Protein AF-A0A6M1E698-F1 (afdb_monomer)

Nearest PDB structures (foldseek):
  4n9f-assembly12_2  TM=3.944E-01  e=2.693E+00  Human immunodeficiency virus 1
  1dml-assembly1_A  TM=4.673E-01  e=4.726E+00  Human alphaherpesvirus 1
  8j62-assembly1_G  TM=3.557E-01  e=3.774E+00  Human immunodeficiency virus 1
  8h0i-assembly1_G  TM=3.190E-01  e=4.468E+00  Human immunodeficiency virus 1
  5xlm-assembly2_B  TM=4.012E-01  e=9.281E+00  Mycobacterium tuberculosis H37Rv

Mean predicted aligned error: 7.34 Å

Radius of gyration: 13.53 Å; Cα contacts (8 Å, |Δi|>4): 141; chains: 1; bounding box: 34×26×39 Å

Solvent-accessible surface area (backbone atoms only — not comparable to full-atom values): 5902 Å² total; per-residue (Å²): 128,89,42,68,50,70,50,78,66,93,75,88,83,62,97,37,50,52,32,40,38,46,78,47,76,59,88,51,39,36,37,36,45,36,34,47,60,83,92,52,87,68,59,89,80,57,80,71,53,66,52,71,46,48,24,42,51,55,99,81,28,37,36,73,58,88,55,73,84,66,67,83,50,59,69,70,46,48,55,48,50,52,52,52,52,53,51,54,34,55,78,66,72,49,49,72,109

Sequence (97 aa):
MNKHIVLKYPNALAEGLRINYNMEHRGEIHTIECSIDEKQPKPSWLQLHKFNFTSLKTKGCYSLLFEESKYNKNLDTLLFMDQVYALIMSQANYKID

pLDDT: mean 78.73, std 10.54, range [46.56, 90.88]

Secondary structure (DSSP, 8-state):
--EEEEE--SSTT-S-EEEEEEEEEETTEEEEEEEE-TTS---TT---SEEEEEEEEETTEEEEPP-GGGTSS-HHHHHHHHHHHHHHHHHTTPEE-

Foldseek 3Di:
DFDWDFADDPDDDFPGWIKTWDWDDDPQKIKIKIATDPPGDDDPLCPDGIDMWIWGQDPQATETDDDVVQVVGDPVNVVVVVVVVVVVCVVVVGHYD

Structure (mmCIF, N/CA/C/O backbone):
data_AF-A0A6M1E698-F1
#
_entry.id   AF-A0A6M1E698-F1
#
loop_
_atom_site.group_PDB
_atom_site.id
_atom_site.type_symbol
_atom_site.label_atom_id
_atom_site.label_alt_id
_atom_site.label_comp_id
_atom_site.label_asym_id
_atom_site.label_entity_id
_atom_site.label_seq_id
_atom_site.pdbx_PDB_ins_code
_atom_site.Cartn_x
_atom_site.Cartn_y
_atom_site.Cartn_z
_atom_site.occupancy
_atom_site.B_iso_or_equiv
_atom_site.auth_seq_id
_atom_site.auth_comp_id
_atom_site.auth_asym_id
_atom_site.auth_atom_id
_atom_site.pdbx_PDB_model_num
ATOM 1 N N . MET A 1 1 ? 7.903 -8.798 11.469 1.00 46.56 1 MET A N 1
ATOM 2 C CA . MET A 1 1 ? 7.706 -9.618 10.249 1.00 46.56 1 MET A CA 1
ATOM 3 C C . MET A 1 1 ? 7.532 -8.667 9.081 1.00 46.56 1 MET A C 1
ATOM 5 O O . MET A 1 1 ? 6.558 -7.929 9.088 1.00 46.56 1 MET A O 1
ATOM 9 N N . ASN A 1 2 ? 8.458 -8.655 8.119 1.00 61.59 2 ASN A N 1
ATOM 10 C CA . ASN A 1 2 ? 8.330 -7.812 6.926 1.00 61.59 2 ASN A CA 1
ATOM 11 C C . ASN A 1 2 ? 7.338 -8.473 5.964 1.00 61.59 2 ASN A C 1
ATOM 13 O O . ASN A 1 2 ? 7.674 -9.461 5.305 1.00 61.59 2 ASN A O 1
ATOM 17 N N . LYS A 1 3 ? 6.099 -7.976 5.934 1.00 85.75 3 LYS A N 1
ATOM 18 C CA . LYS A 1 3 ? 5.101 -8.417 4.957 1.00 85.75 3 LYS A CA 1
ATOM 19 C C . LYS A 1 3 ? 5.410 -7.763 3.614 1.00 85.75 3 LYS A C 1
ATOM 21 O O . LYS A 1 3 ? 6.015 -6.693 3.564 1.00 85.75 3 LYS A O 1
ATOM 26 N N . HIS A 1 4 ? 5.038 -8.419 2.523 1.00 86.69 4 HIS A N 1
ATOM 27 C CA . HIS A 1 4 ? 5.226 -7.859 1.193 1.00 86.69 4 HIS A CA 1
ATOM 28 C C . HIS A 1 4 ? 4.088 -8.254 0.262 1.00 86.69 4 HIS A C 1
ATOM 30 O O . HIS A 1 4 ? 3.523 -9.339 0.393 1.00 86.69 4 HIS A O 1
ATOM 36 N N . ILE A 1 5 ? 3.788 -7.373 -0.685 1.00 87.12 5 ILE A N 1
ATOM 37 C CA . ILE A 1 5 ? 2.922 -7.657 -1.825 1.00 87.12 5 ILE A CA 1
ATOM 38 C C . ILE A 1 5 ? 3.715 -7.491 -3.119 1.00 87.12 5 ILE A C 1
ATOM 40 O O . ILE A 1 5 ? 4.721 -6.778 -3.159 1.00 87.12 5 ILE A O 1
ATOM 44 N N . VAL A 1 6 ? 3.244 -8.139 -4.179 1.00 85.69 6 VAL A N 1
ATOM 45 C CA . VAL A 1 6 ? 3.776 -7.970 -5.530 1.00 85.69 6 VAL A CA 1
ATOM 46 C C . VAL A 1 6 ? 2.654 -7.428 -6.400 1.00 85.69 6 VAL A C 1
ATOM 48 O O . VAL A 1 6 ? 1.655 -8.114 -6.619 1.00 85.69 6 VAL A O 1
ATOM 51 N N . LEU A 1 7 ? 2.805 -6.193 -6.876 1.00 81.38 7 LEU A N 1
ATOM 52 C CA . LEU A 1 7 ? 1.836 -5.563 -7.765 1.00 81.38 7 LEU A CA 1
ATOM 53 C C . LEU A 1 7 ? 2.279 -5.732 -9.220 1.00 81.38 7 LEU A C 1
ATOM 55 O O . LEU A 1 7 ? 3.346 -5.255 -9.609 1.00 81.38 7 LEU A O 1
ATOM 59 N N . LYS A 1 8 ? 1.449 -6.382 -10.040 1.00 76.69 8 LYS A N 1
ATOM 60 C CA . LYS A 1 8 ? 1.657 -6.444 -11.492 1.00 76.69 8 LYS A CA 1
ATOM 61 C C . LYS A 1 8 ? 1.029 -5.217 -12.140 1.00 76.69 8 LYS A C 1
ATOM 63 O O . LYS A 1 8 ? -0.152 -4.960 -11.936 1.00 76.69 8 LYS A O 1
ATOM 68 N N . TYR A 1 9 ? 1.806 -4.493 -12.934 1.00 70.25 9 TYR A N 1
ATOM 69 C CA . TYR A 1 9 ? 1.333 -3.341 -13.694 1.00 70.25 9 TYR A CA 1
ATOM 70 C C . TYR A 1 9 ? 1.387 -3.649 -15.201 1.00 70.25 9 TYR A C 1
A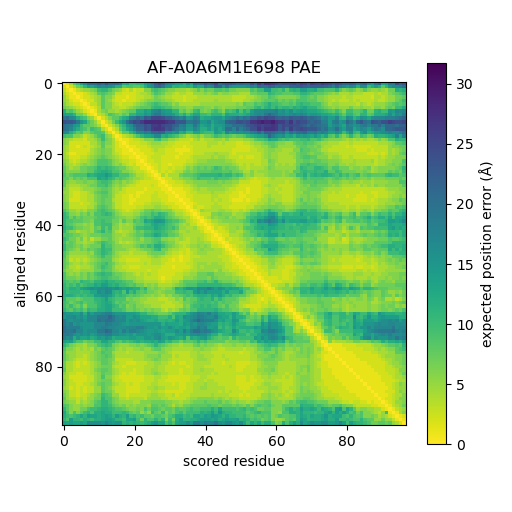TOM 72 O O . TYR A 1 9 ? 2.248 -4.416 -15.635 1.00 70.25 9 TYR A O 1
ATOM 80 N N . PRO A 1 10 ? 0.474 -3.087 -16.014 1.00 58.81 10 PRO A N 1
ATOM 81 C CA . PRO A 1 10 ? 0.272 -3.513 -17.403 1.00 58.81 10 PRO A CA 1
ATOM 82 C C . PRO A 1 10 ? 1.412 -3.156 -18.371 1.00 58.81 10 PRO A C 1
ATOM 84 O O . PRO A 1 10 ? 1.429 -3.668 -19.487 1.00 58.81 10 PRO A O 1
ATOM 87 N N . ASN A 1 11 ? 2.384 -2.326 -17.974 1.00 54.66 11 ASN A N 1
ATOM 88 C CA . ASN A 1 11 ? 3.521 -1.990 -18.832 1.00 54.66 11 ASN A CA 1
ATOM 89 C C . ASN A 1 11 ? 4.687 -2.978 -18.654 1.00 54.66 11 ASN A C 1
ATOM 91 O O . ASN A 1 11 ? 5.508 -2.872 -17.748 1.00 54.66 11 ASN A O 1
ATOM 95 N N . ALA A 1 12 ? 4.696 -3.949 -19.565 1.00 52.53 12 ALA A N 1
ATOM 96 C CA . ALA A 1 12 ? 5.736 -4.906 -19.921 1.00 52.53 12 ALA A CA 1
ATOM 97 C C . ALA A 1 12 ? 7.176 -4.514 -19.528 1.00 52.53 12 ALA A C 1
ATOM 99 O O . ALA A 1 12 ? 7.754 -3.613 -20.128 1.00 52.53 12 ALA A O 1
ATOM 100 N N . LEU A 1 13 ? 7.733 -5.218 -18.530 1.00 52.53 13 LEU A N 1
ATOM 101 C CA . LEU A 1 13 ? 9.127 -5.713 -18.421 1.00 52.53 13 LEU A CA 1
ATOM 102 C C . LEU A 1 13 ? 9.497 -6.092 -16.974 1.00 52.53 13 LEU A C 1
ATOM 104 O O . LEU A 1 13 ? 10.426 -6.868 -16.783 1.00 52.53 13 LEU A O 1
ATOM 108 N N . ALA A 1 14 ? 8.791 -5.590 -15.956 1.00 54.47 14 ALA A N 1
ATOM 109 C CA . ALA A 1 14 ? 9.051 -5.985 -14.571 1.00 54.47 14 ALA A CA 1
ATOM 110 C C . ALA A 1 14 ? 8.166 -7.160 -14.152 1.00 54.47 14 ALA A C 1
ATOM 112 O O . ALA A 1 14 ? 6.958 -7.159 -14.387 1.00 54.47 14 ALA A O 1
ATOM 113 N N . GLU A 1 15 ? 8.754 -8.121 -13.446 1.00 61.31 15 GLU A N 1
ATOM 114 C CA . GLU A 1 15 ? 8.111 -9.308 -12.859 1.00 61.31 15 GLU A CA 1
ATOM 115 C C . GLU A 1 15 ? 7.093 -8.984 -11.735 1.00 61.31 15 GLU A C 1
ATOM 117 O O . GLU A 1 15 ? 6.690 -9.847 -10.956 1.00 61.31 15 GLU A O 1
ATOM 122 N N . GLY A 1 16 ? 6.604 -7.745 -11.682 1.00 71.50 16 GLY A N 1
ATOM 123 C CA . GLY A 1 16 ? 5.826 -7.183 -10.592 1.00 71.50 16 GLY A CA 1
ATOM 124 C C . GLY A 1 16 ? 6.703 -6.368 -9.648 1.00 71.50 16 GLY A C 1
ATOM 125 O O . GLY A 1 16 ? 7.870 -6.673 -9.420 1.00 71.50 16 GLY A O 1
ATOM 126 N N . LEU A 1 17 ? 6.130 -5.298 -9.107 1.00 80.75 17 LEU A N 1
ATOM 127 C CA . LEU A 1 17 ? 6.800 -4.434 -8.151 1.00 80.75 17 LEU A CA 1
ATOM 128 C C . LEU A 1 17 ? 6.598 -5.003 -6.744 1.00 80.75 17 LEU A C 1
ATOM 130 O O . LEU A 1 17 ? 5.463 -5.117 -6.274 1.00 80.75 17 LEU A O 1
ATOM 134 N N . ARG A 1 18 ? 7.687 -5.350 -6.062 1.00 86.56 18 ARG A N 1
ATOM 135 C CA . ARG A 1 18 ? 7.674 -5.761 -4.659 1.00 86.56 18 ARG A CA 1
ATOM 136 C C . ARG A 1 18 ? 7.555 -4.534 -3.760 1.00 86.56 18 ARG A C 1
ATOM 138 O O . ARG A 1 18 ? 8.428 -3.662 -3.765 1.00 86.56 18 ARG A O 1
ATOM 145 N N . ILE A 1 19 ? 6.500 -4.508 -2.953 1.00 87.81 19 ILE A N 1
ATOM 146 C CA . ILE A 1 19 ? 6.282 -3.505 -1.911 1.00 87.81 19 ILE A CA 1
ATOM 147 C C . ILE A 1 19 ? 6.339 -4.205 -0.561 1.00 87.81 19 ILE A C 1
ATOM 149 O O . ILE A 1 19 ? 5.536 -5.095 -0.283 1.00 87.81 19 ILE A O 1
ATOM 153 N N . ASN A 1 20 ? 7.285 -3.801 0.278 1.00 90.88 20 ASN A N 1
ATOM 154 C CA . ASN A 1 20 ? 7.353 -4.230 1.666 1.00 90.88 20 ASN A CA 1
ATOM 155 C C . ASN A 1 20 ? 6.486 -3.295 2.504 1.00 90.88 20 ASN A C 1
ATOM 157 O O . ASN A 1 20 ? 6.559 -2.076 2.336 1.00 90.88 20 ASN A O 1
ATOM 161 N N . TYR A 1 21 ? 5.696 -3.853 3.412 1.00 90.56 21 TYR A N 1
ATOM 162 C CA . TYR A 1 21 ? 4.824 -3.063 4.262 1.00 90.56 21 TYR A CA 1
ATOM 163 C C . TYR A 1 21 ? 4.834 -3.531 5.714 1.00 90.56 21 TYR A C 1
ATOM 165 O O . TYR A 1 21 ? 5.037 -4.712 6.022 1.00 90.56 21 TYR A O 1
ATOM 173 N N . ASN A 1 22 ? 4.588 -2.576 6.601 1.00 89.94 22 ASN A N 1
ATOM 174 C CA . ASN A 1 22 ? 4.351 -2.794 8.015 1.00 89.94 22 ASN A CA 1
ATOM 175 C C . ASN A 1 22 ? 2.992 -2.202 8.392 1.00 89.94 22 ASN A C 1
ATOM 177 O O . ASN A 1 22 ? 2.584 -1.188 7.834 1.00 89.94 22 ASN A O 1
ATOM 181 N N . MET A 1 23 ? 2.289 -2.847 9.319 1.00 88.62 23 MET A N 1
ATOM 182 C CA . MET A 1 23 ? 1.000 -2.369 9.816 1.00 88.62 23 MET A CA 1
ATOM 183 C C . MET A 1 23 ? 1.118 -2.101 11.308 1.00 88.62 23 MET A C 1
ATOM 185 O O . MET A 1 23 ? 1.482 -2.996 12.072 1.00 88.62 23 MET A O 1
ATOM 189 N N . GLU A 1 24 ? 0.775 -0.886 11.713 1.00 88.75 24 GLU A N 1
ATOM 190 C CA . GLU A 1 24 ? 0.660 -0.487 13.105 1.00 88.75 24 GLU A CA 1
ATOM 191 C C . GLU A 1 24 ? -0.795 -0.173 13.445 1.00 88.75 24 GLU A C 1
ATOM 193 O O . GLU A 1 24 ? -1.497 0.526 12.714 1.00 88.75 24 GLU A O 1
ATOM 198 N N . HIS A 1 25 ? -1.239 -0.669 14.597 1.00 85.81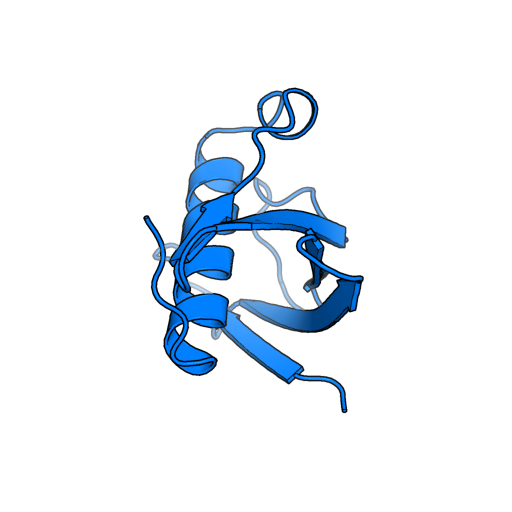 25 HIS A N 1
ATOM 199 C CA . HIS A 1 25 ? -2.538 -0.344 15.169 1.00 85.81 25 HIS A CA 1
ATOM 200 C C . HIS A 1 25 ? -2.317 0.449 16.458 1.00 85.81 25 HIS A C 1
ATOM 202 O O . HIS A 1 25 ? -1.706 -0.055 17.402 1.00 85.81 25 HIS A O 1
ATOM 208 N N . ARG A 1 26 ? -2.824 1.682 16.508 1.00 85.44 26 ARG A N 1
ATOM 209 C CA . ARG A 1 26 ? -2.819 2.531 17.705 1.00 85.44 26 ARG A CA 1
ATOM 210 C C . ARG A 1 26 ? -4.241 3.000 17.991 1.00 85.44 26 ARG A C 1
ATOM 212 O O . ARG A 1 26 ? -4.709 3.988 17.433 1.00 85.44 26 ARG A O 1
ATOM 219 N N . GLY A 1 27 ? -4.932 2.268 18.864 1.00 85.56 27 GLY A N 1
ATOM 220 C CA . GLY A 1 27 ? -6.344 2.514 19.159 1.00 85.56 27 GLY A CA 1
ATOM 221 C C . GLY A 1 27 ? -7.213 2.297 17.919 1.00 85.56 27 GLY A C 1
ATOM 222 O O . GLY A 1 27 ? -7.213 1.209 17.344 1.00 85.56 27 GLY A O 1
ATOM 223 N N . GLU A 1 28 ? -7.930 3.338 17.501 1.00 86.31 28 GLU A N 1
ATOM 224 C CA . GLU A 1 28 ? -8.762 3.335 16.288 1.00 86.31 28 GLU A CA 1
ATOM 225 C C . GLU A 1 28 ? -7.966 3.664 15.018 1.00 86.31 28 GLU A C 1
ATOM 227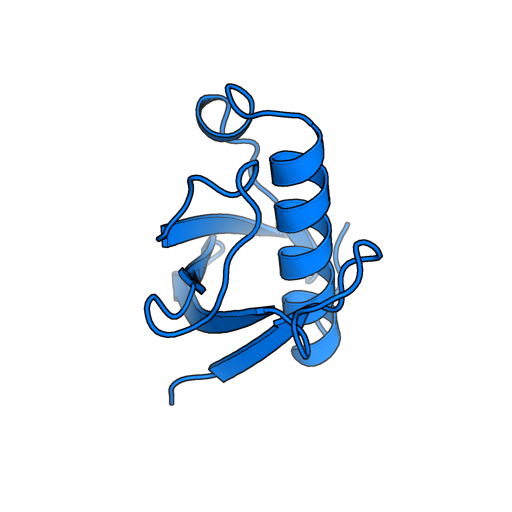 O O . GLU A 1 28 ? -8.475 3.503 13.911 1.00 86.31 28 GLU A O 1
ATOM 232 N N . ILE A 1 29 ? -6.712 4.101 15.153 1.00 87.00 29 ILE A N 1
ATOM 233 C CA . ILE A 1 29 ? -5.862 4.459 14.019 1.00 87.00 29 ILE A CA 1
ATOM 234 C C . ILE A 1 29 ? -5.111 3.219 13.543 1.00 87.00 29 ILE A C 1
ATOM 236 O O . ILE A 1 29 ? -4.467 2.506 14.319 1.00 87.00 29 ILE A O 1
ATOM 240 N N . HIS A 1 30 ? -5.176 2.982 12.241 1.00 87.12 30 HIS A N 1
ATOM 241 C CA . HIS A 1 30 ? -4.441 1.941 11.552 1.00 87.12 30 HIS A CA 1
ATOM 242 C C . HIS A 1 30 ? -3.547 2.559 10.485 1.00 87.12 30 HIS A C 1
ATOM 244 O O . HIS A 1 30 ? -4.031 3.143 9.513 1.00 87.12 30 HIS A O 1
ATOM 250 N N . THR A 1 31 ? -2.243 2.404 10.672 1.00 88.56 31 THR A N 1
ATOM 251 C CA . THR A 1 31 ? -1.223 2.949 9.783 1.00 88.56 31 THR A CA 1
ATOM 252 C C . THR A 1 31 ? -0.525 1.813 9.055 1.00 88.56 31 THR A C 1
ATOM 254 O O . THR A 1 31 ? -0.059 0.863 9.677 1.00 88.56 31 THR A O 1
ATOM 257 N N . ILE A 1 32 ? -0.432 1.915 7.734 1.00 88.69 32 ILE A N 1
ATOM 258 C CA . ILE A 1 32 ? 0.285 0.980 6.874 1.00 88.69 32 ILE A CA 1
ATOM 259 C C . ILE A 1 32 ? 1.457 1.727 6.256 1.00 88.69 32 ILE A C 1
ATOM 261 O O . ILE A 1 32 ? 1.274 2.574 5.386 1.00 88.69 32 ILE A O 1
ATOM 265 N N . GLU A 1 33 ? 2.667 1.420 6.687 1.00 89.44 33 GLU A N 1
ATOM 266 C CA . GLU A 1 33 ? 3.881 1.988 6.112 1.00 89.44 33 GLU A CA 1
ATOM 267 C C . GLU A 1 33 ? 4.349 1.097 4.970 1.00 89.44 33 GLU A C 1
ATOM 269 O O . GLU A 1 33 ? 4.612 -0.086 5.174 1.00 89.44 33 GLU A O 1
ATOM 274 N N . CYS A 1 34 ? 4.449 1.653 3.768 1.00 88.75 34 CYS A N 1
ATOM 275 C CA . CYS A 1 34 ? 4.874 0.949 2.568 1.00 88.75 34 CYS A CA 1
ATOM 276 C C . CYS A 1 34 ? 6.231 1.470 2.093 1.00 88.75 34 CYS A C 1
ATOM 278 O O . CYS A 1 34 ? 6.518 2.669 2.106 1.00 88.75 34 CYS A O 1
ATOM 280 N N . SER A 1 35 ? 7.059 0.549 1.618 1.00 89.19 35 SER A N 1
ATOM 281 C CA . SER A 1 35 ? 8.366 0.818 1.033 1.00 89.19 35 SER A CA 1
ATOM 282 C C . SER A 1 35 ? 8.555 -0.034 -0.213 1.00 89.19 35 SER A C 1
ATOM 284 O O . SER A 1 35 ? 8.325 -1.244 -0.208 1.00 89.19 35 SER A O 1
ATOM 286 N N . ILE A 1 36 ? 8.955 0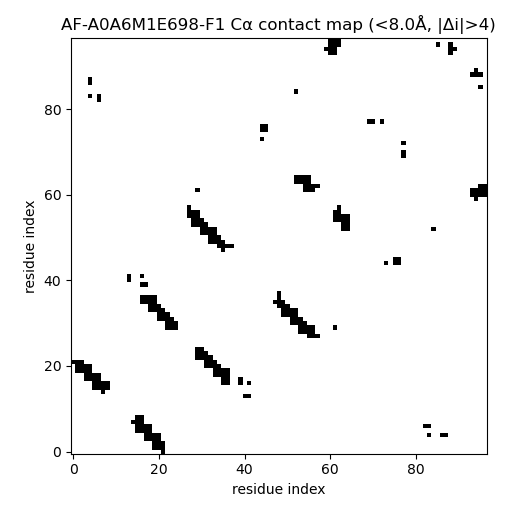.611 -1.297 1.00 86.56 36 ILE A N 1
ATOM 287 C CA . ILE A 1 36 ? 9.258 -0.047 -2.562 1.00 86.56 36 ILE A CA 1
ATOM 288 C C . ILE A 1 36 ? 10.726 -0.469 -2.518 1.00 86.56 36 ILE A C 1
ATOM 290 O O . ILE A 1 36 ? 11.583 0.319 -2.119 1.00 86.56 36 ILE A O 1
ATOM 294 N N . ASP A 1 37 ? 11.015 -1.714 -2.900 1.00 82.75 37 ASP A N 1
ATOM 295 C CA . ASP A 1 37 ? 12.401 -2.181 -3.005 1.00 82.75 37 ASP A CA 1
ATOM 296 C C . ASP A 1 37 ? 13.141 -1.370 -4.080 1.00 82.75 37 ASP A C 1
ATOM 298 O O . ASP A 1 37 ? 12.660 -1.244 -5.206 1.00 82.75 37 ASP A O 1
ATOM 302 N N . GLU A 1 38 ? 14.292 -0.794 -3.735 1.00 77.25 38 GLU A N 1
ATOM 303 C CA . GLU A 1 38 ? 15.075 0.064 -4.634 1.00 77.25 38 GLU A CA 1
ATOM 304 C C . GLU A 1 38 ? 15.889 -0.736 -5.653 1.00 77.25 38 GLU A C 1
ATOM 306 O O . GLU A 1 38 ? 16.337 -0.183 -6.656 1.00 77.25 38 GLU A O 1
ATOM 311 N N . LYS A 1 39 ? 16.081 -2.038 -5.413 1.00 79.56 39 LYS A N 1
ATOM 312 C CA . LYS A 1 39 ? 16.889 -2.910 -6.277 1.00 79.56 39 LYS A CA 1
ATOM 313 C C . LYS A 1 39 ? 16.141 -3.412 -7.514 1.00 79.56 39 LYS A C 1
ATOM 315 O O . LYS A 1 39 ? 16.731 -4.135 -8.313 1.00 79.56 39 LYS A O 1
ATOM 320 N N . GLN A 1 40 ? 14.865 -3.061 -7.674 1.00 77.62 40 GLN A N 1
ATOM 321 C CA . GLN A 1 40 ? 14.032 -3.517 -8.786 1.00 77.62 40 GLN A CA 1
ATOM 322 C C . GLN A 1 40 ? 13.808 -2.408 -9.827 1.00 77.62 40 GLN A C 1
ATOM 324 O O . GLN A 1 40 ? 13.762 -1.225 -9.474 1.00 77.62 40 GLN A O 1
ATOM 329 N N . PRO A 1 41 ? 13.627 -2.764 -11.111 1.00 75.12 41 PRO A N 1
ATOM 330 C CA . PRO A 1 41 ? 13.250 -1.798 -12.132 1.00 75.12 41 PRO A CA 1
ATOM 331 C C . PRO A 1 41 ? 11.890 -1.186 -11.784 1.00 75.12 41 PRO A C 1
ATOM 333 O O . PRO A 1 41 ? 10.894 -1.893 -11.627 1.00 75.12 41 PRO A O 1
ATOM 336 N N . LYS A 1 42 ? 11.859 0.142 -11.655 1.00 76.31 42 LYS A N 1
ATOM 337 C CA . LYS A 1 42 ? 10.646 0.907 -11.365 1.00 76.31 42 LYS A CA 1
ATOM 338 C C . LYS A 1 42 ? 10.210 1.726 -12.581 1.00 76.31 42 LYS A C 1
ATOM 340 O O . LYS A 1 42 ? 11.066 2.236 -13.309 1.00 76.31 42 LYS A O 1
ATOM 345 N N . PRO A 1 43 ? 8.899 1.894 -12.800 1.00 76.25 43 PRO A N 1
ATOM 346 C CA . PRO A 1 43 ? 8.406 2.793 -13.831 1.00 76.25 43 PRO A CA 1
ATOM 347 C C . PRO A 1 43 ? 8.846 4.239 -13.582 1.00 76.25 43 PRO A C 1
ATOM 349 O O . PRO A 1 43 ? 8.906 4.687 -12.438 1.00 76.25 43 PRO A O 1
ATOM 352 N N . SER A 1 44 ? 9.086 5.000 -14.650 1.00 77.69 44 SER A N 1
ATOM 353 C CA . SER A 1 44 ? 9.490 6.414 -14.570 1.00 77.69 44 SER A CA 1
ATOM 354 C C . SER A 1 44 ? 8.446 7.313 -13.897 1.00 77.69 44 SER A C 1
ATOM 356 O O . SER A 1 44 ? 8.797 8.319 -13.281 1.00 77.69 44 SER A O 1
ATOM 358 N N . TRP A 1 45 ? 7.168 6.935 -13.978 1.00 78.50 45 TRP A N 1
ATOM 359 C CA . TRP A 1 45 ? 6.072 7.620 -13.296 1.00 78.50 45 TRP A CA 1
ATOM 360 C C . TRP A 1 45 ? 6.047 7.351 -11.784 1.00 78.50 45 TRP A C 1
ATOM 362 O O . TRP A 1 45 ? 5.506 8.165 -11.037 1.00 78.50 45 TRP A O 1
ATOM 372 N N . LEU A 1 46 ? 6.652 6.252 -11.313 1.00 78.12 46 LEU A N 1
ATOM 373 C CA . LEU A 1 46 ? 6.687 5.874 -9.901 1.00 78.12 46 LEU A CA 1
ATOM 374 C C . LEU A 1 46 ? 7.912 6.498 -9.219 1.00 78.12 46 LEU A C 1
ATOM 376 O O . LEU A 1 46 ? 8.958 5.874 -9.031 1.00 78.12 46 LEU A O 1
ATOM 380 N N . GLN A 1 47 ? 7.774 7.765 -8.838 1.00 75.88 47 GLN A N 1
ATOM 381 C CA . GLN A 1 47 ? 8.842 8.521 -8.171 1.00 75.88 47 GLN A CA 1
ATOM 382 C C . GLN A 1 47 ? 8.902 8.290 -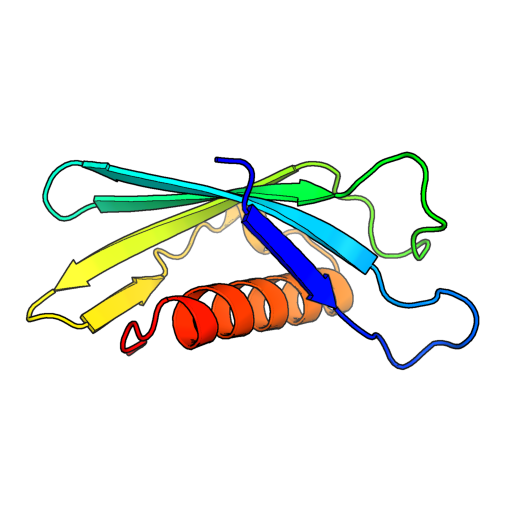6.652 1.00 75.88 47 GLN A C 1
ATOM 384 O O . GLN A 1 47 ? 9.828 8.745 -5.985 1.00 75.88 47 GLN A O 1
ATOM 389 N N . LEU A 1 48 ? 7.929 7.574 -6.089 1.00 79.81 48 LEU A N 1
ATOM 390 C CA . LEU A 1 48 ? 7.860 7.299 -4.658 1.00 79.81 48 LEU A CA 1
ATOM 391 C C . LEU A 1 48 ? 8.717 6.097 -4.271 1.00 79.81 48 LEU A C 1
ATOM 393 O O . LEU A 1 48 ? 8.713 5.080 -4.953 1.00 79.81 48 LEU A O 1
ATOM 397 N N . HIS A 1 49 ? 9.376 6.200 -3.119 1.00 83.25 49 HIS A N 1
ATOM 398 C CA . HIS A 1 49 ? 10.115 5.096 -2.495 1.00 83.25 49 HIS A CA 1
ATOM 399 C C . HIS A 1 49 ? 9.431 4.596 -1.224 1.00 83.25 49 HIS A C 1
ATOM 401 O O . HIS A 1 49 ? 9.456 3.407 -0.917 1.00 83.25 49 HIS A O 1
ATOM 407 N N . LYS A 1 50 ? 8.807 5.512 -0.480 1.00 85.56 50 LYS A N 1
ATOM 408 C CA . LYS A 1 50 ? 8.081 5.235 0.757 1.00 85.56 50 LYS A CA 1
ATOM 409 C C . LYS A 1 50 ? 6.795 6.044 0.779 1.00 85.56 50 LYS A C 1
ATOM 411 O O . LYS A 1 50 ? 6.761 7.173 0.286 1.00 85.56 50 LYS A O 1
ATOM 416 N N . PHE A 1 51 ? 5.741 5.451 1.309 1.00 86.25 51 PHE A N 1
ATOM 417 C CA . PHE A 1 51 ? 4.447 6.096 1.482 1.00 86.25 51 PHE A CA 1
ATOM 418 C C . PHE A 1 51 ? 3.660 5.370 2.559 1.00 86.25 51 PHE A C 1
ATOM 420 O O . PHE A 1 51 ? 3.857 4.182 2.793 1.00 86.25 51 PHE A O 1
ATOM 427 N N . ASN A 1 52 ? 2.746 6.090 3.193 1.00 87.00 52 ASN A N 1
ATOM 428 C CA . ASN A 1 52 ? 2.010 5.585 4.338 1.00 87.00 52 ASN A CA 1
ATOM 429 C C . ASN A 1 52 ? 0.523 5.621 3.992 1.00 87.00 52 ASN A C 1
ATOM 431 O O . ASN A 1 52 ? 0.085 6.532 3.296 1.00 87.00 52 ASN A O 1
ATOM 435 N N . PHE A 1 53 ? -0.270 4.683 4.483 1.00 87.50 53 PHE A N 1
ATOM 436 C CA . PHE A 1 53 ? -1.725 4.778 4.504 1.00 87.50 53 PHE A CA 1
ATOM 437 C C . PHE A 1 53 ? -2.157 4.934 5.943 1.00 87.50 53 PHE A C 1
ATOM 439 O O . PHE A 1 53 ? -1.807 4.106 6.773 1.00 87.50 53 PHE A O 1
ATOM 446 N N . THR A 1 54 ? -2.923 5.972 6.234 1.00 87.44 54 THR A N 1
ATOM 447 C CA . THR A 1 54 ? -3.545 6.126 7.543 1.00 87.44 54 THR A CA 1
ATOM 448 C C . THR A 1 54 ? -5.018 5.852 7.338 1.00 87.44 54 THR A C 1
ATOM 450 O O . THR A 1 54 ? -5.629 6.415 6.436 1.00 87.44 54 THR A O 1
ATOM 453 N N . SER A 1 55 ? -5.577 4.951 8.126 1.00 87.00 55 SER A N 1
ATOM 454 C CA . SER A 1 55 ? -6.984 4.579 8.080 1.00 87.00 55 SER A CA 1
ATOM 455 C C . SER A 1 55 ? -7.567 4.631 9.482 1.00 87.00 55 SER A C 1
ATOM 457 O O . SER A 1 55 ? -6.877 4.345 10.463 1.00 87.00 55 SER A O 1
ATOM 459 N N . LEU A 1 56 ? -8.830 5.021 9.577 1.00 87.94 56 LEU A N 1
ATOM 460 C CA . LEU A 1 56 ? -9.581 5.001 10.819 1.00 87.94 56 LEU A CA 1
ATOM 461 C C . LEU A 1 56 ? -10.447 3.744 10.842 1.00 87.94 56 LEU A C 1
ATOM 463 O O . LEU A 1 56 ? -11.175 3.465 9.890 1.00 87.94 56 LEU A O 1
ATOM 467 N N . LYS A 1 57 ? -10.362 2.984 11.930 1.00 83.25 57 LYS A N 1
ATOM 468 C CA . LYS A 1 57 ? -11.202 1.817 12.159 1.00 83.25 57 LYS A CA 1
ATOM 469 C C . LYS A 1 57 ? -12.490 2.246 12.853 1.00 83.25 57 LYS A C 1
ATOM 471 O O . LYS A 1 57 ? -12.481 2.536 14.044 1.00 83.25 57 LYS A O 1
ATOM 476 N N . THR A 1 58 ? -13.609 2.206 12.142 1.00 82.31 58 THR A N 1
ATOM 477 C CA . THR A 1 58 ? -14.941 2.512 12.676 1.00 82.31 58 THR A CA 1
ATOM 478 C C . THR A 1 58 ? -15.857 1.308 12.485 1.00 82.31 58 THR A C 1
ATOM 480 O O . THR A 1 58 ? -15.973 0.748 11.400 1.00 82.31 58 THR A O 1
ATOM 483 N N . LYS A 1 59 ? -16.494 0.840 13.568 1.00 79.62 59 LYS A N 1
ATOM 484 C CA . LYS A 1 59 ? -17.455 -0.289 13.543 1.00 79.62 59 LYS A CA 1
ATOM 485 C C . LYS A 1 59 ? -16.941 -1.576 12.858 1.00 79.62 59 LYS A C 1
ATOM 487 O O . LYS A 1 59 ? -17.728 -2.376 12.366 1.00 79.62 59 LYS A O 1
ATOM 492 N N . GLY A 1 60 ? -15.625 -1.800 12.857 1.00 76.56 60 GLY A N 1
ATOM 493 C CA . GLY A 1 60 ? -14.997 -2.971 12.231 1.00 76.56 60 GLY A CA 1
ATOM 494 C C . GLY A 1 60 ? -14.631 -2.808 10.750 1.00 76.56 60 GLY A C 1
ATOM 495 O O . GLY A 1 60 ? -14.032 -3.729 10.197 1.00 76.56 60 GLY A O 1
ATOM 496 N N . CYS A 1 61 ? -14.923 -1.657 10.146 1.00 76.88 61 CYS A N 1
ATOM 497 C CA . CYS A 1 61 ? -14.458 -1.264 8.817 1.00 76.88 61 CYS A CA 1
ATOM 498 C C . CYS A 1 61 ? -13.284 -0.285 8.927 1.00 76.88 61 CYS A C 1
ATOM 500 O O . CYS A 1 61 ? -13.099 0.352 9.965 1.00 76.88 61 CYS A O 1
ATOM 502 N N . TYR A 1 62 ? -12.479 -0.186 7.871 1.00 82.00 62 TYR A N 1
ATOM 503 C CA . TYR A 1 62 ? -11.336 0.719 7.794 1.00 82.00 62 TYR A CA 1
ATOM 504 C C . TYR A 1 62 ? -11.547 1.736 6.674 1.00 82.00 62 TYR A C 1
ATOM 506 O O . TYR A 1 62 ? -11.575 1.365 5.501 1.00 82.00 62 TYR A O 1
ATOM 514 N N . SER A 1 63 ? -11.623 3.013 7.037 1.00 82.12 63 SER A N 1
ATOM 515 C CA . SER A 1 63 ? -11.748 4.121 6.088 1.00 82.12 63 SER A CA 1
ATOM 516 C C . SER A 1 63 ? -10.402 4.817 5.938 1.00 82.12 63 SER A C 1
ATOM 518 O O . SER A 1 63 ? -9.813 5.249 6.932 1.00 82.12 63 SER A O 1
ATOM 520 N N . LEU A 1 64 ? -9.893 4.919 4.710 1.00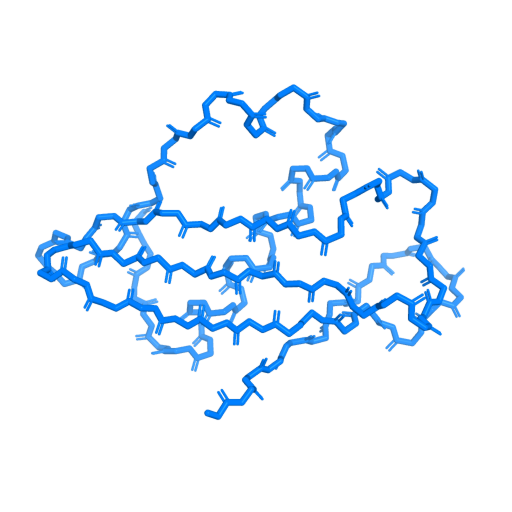 82.69 64 LEU A N 1
ATOM 521 C CA . LEU A 1 64 ? -8.644 5.629 4.443 1.00 82.69 64 LEU A CA 1
ATOM 522 C C . LEU A 1 64 ? -8.829 7.121 4.764 1.00 82.69 64 LEU A C 1
ATOM 524 O O . LEU A 1 64 ? -9.732 7.769 4.241 1.00 82.69 64 LEU A O 1
ATOM 528 N N . LEU A 1 65 ? -7.962 7.675 5.607 1.00 80.44 65 LEU A N 1
ATOM 529 C CA . LEU A 1 65 ? -7.911 9.110 5.834 1.00 80.44 65 LEU A CA 1
ATOM 530 C C . LEU A 1 65 ? -7.278 9.771 4.611 1.00 80.44 65 LEU A C 1
ATOM 532 O O . LEU A 1 65 ? -6.152 9.454 4.214 1.00 80.44 65 LEU A O 1
ATOM 536 N N . PHE A 1 66 ? -8.031 10.687 4.012 1.00 66.00 66 PHE A N 1
ATOM 537 C CA . PHE A 1 66 ? -7.560 11.495 2.904 1.00 66.00 66 PHE A CA 1
ATOM 538 C C . PHE A 1 66 ? -6.417 12.397 3.383 1.00 66.00 66 PHE A C 1
ATOM 540 O O . PHE A 1 66 ? -6.603 13.245 4.252 1.00 66.00 66 PHE A O 1
ATOM 547 N N . GLU A 1 67 ? -5.230 12.213 2.809 1.00 64.25 67 GLU A N 1
ATOM 548 C CA . GLU A 1 67 ? -4.112 13.139 2.974 1.00 64.25 67 GLU A CA 1
ATOM 549 C C . GLU A 1 67 ? -3.890 13.843 1.640 1.00 64.25 67 GLU A C 1
ATOM 551 O O . GLU A 1 67 ? -3.417 13.246 0.675 1.00 64.25 67 GLU A O 1
ATOM 556 N N . GLU A 1 68 ? -4.229 15.127 1.596 1.00 55.97 68 GLU A N 1
ATOM 557 C CA . GLU A 1 68 ? -4.160 15.982 0.405 1.00 55.97 68 GLU A CA 1
ATOM 558 C C . GLU A 1 68 ? -2.740 16.031 -0.198 1.00 55.97 68 GLU A C 1
ATOM 560 O O . GLU A 1 68 ? -2.556 16.076 -1.413 1.00 55.97 68 GLU A O 1
ATOM 565 N N . SER A 1 69 ? -1.712 15.864 0.641 1.00 62.41 69 SER A N 1
ATOM 566 C CA . SER A 1 69 ? -0.308 15.737 0.226 1.00 62.41 69 SER A CA 1
ATOM 567 C C . SER A 1 69 ? -0.027 14.520 -0.670 1.00 62.41 69 SER A C 1
ATOM 569 O O . SER A 1 69 ? 0.947 14.522 -1.427 1.00 62.41 69 SER A O 1
ATOM 571 N N . LYS A 1 70 ? -0.874 13.482 -0.635 1.00 57.44 70 LYS A N 1
ATOM 572 C CA . LYS A 1 70 ? -0.779 12.313 -1.527 1.00 57.44 70 LYS A CA 1
ATOM 573 C C . LYS A 1 70 ? -1.337 12.583 -2.919 1.00 57.44 70 LYS A C 1
ATOM 575 O O . LYS A 1 70 ? -0.930 11.885 -3.843 1.00 57.44 70 LYS A O 1
ATOM 580 N N . TYR A 1 71 ? -2.206 13.584 -3.059 1.00 56.47 71 TYR A N 1
ATOM 581 C CA . TYR A 1 71 ? -2.919 13.916 -4.294 1.00 56.47 71 TYR A CA 1
ATOM 582 C C . TYR A 1 71 ? -2.174 14.887 -5.217 1.00 56.47 71 TYR A C 1
ATOM 584 O O . TYR A 1 71 ? -2.538 15.011 -6.379 1.00 56.47 71 TYR A O 1
ATOM 592 N N . ASN A 1 72 ? -1.049 15.459 -4.777 1.00 61.19 72 ASN A N 1
ATOM 593 C CA . ASN A 1 72 ? -0.109 16.185 -5.649 1.00 61.19 72 ASN A CA 1
ATOM 594 C C . ASN A 1 72 ? 0.747 15.260 -6.544 1.00 61.19 72 ASN A C 1
ATOM 596 O O . ASN A 1 72 ? 1.828 15.638 -6.995 1.00 61.19 72 ASN A O 1
ATOM 600 N N . LYS A 1 73 ? 0.303 14.021 -6.773 1.00 67.69 73 LYS A N 1
ATOM 601 C CA . LYS A 1 73 ? 1.036 12.999 -7.526 1.00 67.69 73 LYS A CA 1
ATOM 602 C C . LYS A 1 73 ? 0.328 12.696 -8.839 1.00 67.69 73 LYS A C 1
ATOM 604 O O . LYS A 1 73 ? -0.880 12.866 -8.956 1.00 67.69 73 LYS A O 1
ATOM 609 N N . ASN A 1 74 ? 1.089 12.205 -9.815 1.00 74.69 74 ASN A N 1
ATOM 610 C CA . ASN A 1 74 ? 0.543 11.769 -11.100 1.00 74.69 74 ASN A CA 1
ATOM 611 C C . ASN A 1 74 ? -0.551 10.706 -10.901 1.00 74.69 74 ASN A C 1
ATOM 613 O O . ASN A 1 74 ? -0.440 9.861 -10.010 1.00 74.69 74 ASN A O 1
ATOM 617 N N . LEU A 1 75 ? -1.563 10.710 -11.774 1.00 79.62 75 LEU A N 1
ATOM 618 C CA . LEU A 1 75 ? -2.713 9.799 -11.722 1.00 79.62 75 LEU A CA 1
ATOM 619 C C . LEU A 1 75 ? -2.300 8.321 -11.610 1.00 79.62 75 LEU A C 1
ATOM 621 O O . LEU A 1 75 ? -2.850 7.594 -10.789 1.00 79.62 75 LEU A O 1
ATOM 625 N N . ASP A 1 76 ? -1.274 7.894 -12.353 1.00 80.19 76 ASP A N 1
ATOM 626 C CA . ASP A 1 76 ? -0.747 6.521 -12.286 1.00 80.19 76 ASP A CA 1
ATOM 627 C C . ASP A 1 76 ? -0.252 6.142 -10.886 1.00 80.19 76 ASP A C 1
ATOM 629 O O . ASP A 1 76 ? -0.410 5.009 -10.437 1.00 80.19 76 ASP A O 1
ATOM 633 N N . THR A 1 77 ? 0.324 7.104 -10.162 1.00 81.06 77 THR A N 1
ATOM 634 C CA . THR A 1 77 ? 0.800 6.890 -8.792 1.00 81.06 77 THR A CA 1
ATOM 635 C C . THR A 1 77 ? -0.360 6.757 -7.811 1.00 81.06 77 THR A C 1
ATOM 637 O O . THR A 1 77 ? -0.269 5.959 -6.880 1.00 81.06 77 THR A O 1
ATOM 640 N N . LEU A 1 78 ? -1.447 7.505 -8.018 1.00 80.12 78 LEU A N 1
ATOM 641 C CA . LEU A 1 78 ? -2.659 7.379 -7.207 1.00 80.12 78 LEU A CA 1
ATOM 642 C C . LEU A 1 78 ? -3.307 6.010 -7.412 1.00 80.12 78 LEU A C 1
ATOM 644 O O . LEU A 1 78 ? -3.507 5.282 -6.443 1.00 80.12 78 LEU A O 1
ATOM 648 N N . LEU A 1 79 ? -3.501 5.609 -8.671 1.00 82.56 79 LEU A N 1
ATOM 649 C CA . LEU A 1 79 ? -4.038 4.291 -9.016 1.00 82.56 79 LEU A CA 1
ATOM 650 C C . LEU A 1 79 ? -3.171 3.156 -8.458 1.00 82.56 79 LEU A C 1
ATOM 652 O O . LEU A 1 79 ? -3.688 2.168 -7.937 1.00 82.56 79 LEU A O 1
ATOM 656 N N . PHE A 1 80 ? -1.848 3.311 -8.524 1.00 84.38 80 PHE A N 1
ATOM 657 C CA . PHE A 1 80 ? -0.912 2.382 -7.905 1.00 84.38 80 PHE A CA 1
ATOM 658 C C . PHE A 1 80 ? -1.127 2.291 -6.388 1.00 84.38 80 PHE A C 1
ATOM 660 O O . PHE A 1 80 ? -1.252 1.191 -5.854 1.00 84.38 80 PHE A O 1
ATOM 667 N N . MET A 1 81 ? -1.190 3.426 -5.688 1.00 84.88 81 MET A N 1
ATOM 668 C CA . MET A 1 81 ? -1.382 3.456 -4.237 1.00 84.88 81 MET A CA 1
ATOM 669 C C . MET A 1 81 ? -2.716 2.816 -3.822 1.00 84.88 81 MET A C 1
ATOM 671 O O . MET A 1 81 ? -2.727 2.007 -2.893 1.00 84.88 81 MET A O 1
ATOM 675 N N . ASP A 1 82 ? -3.802 3.093 -4.540 1.00 83.56 82 ASP A 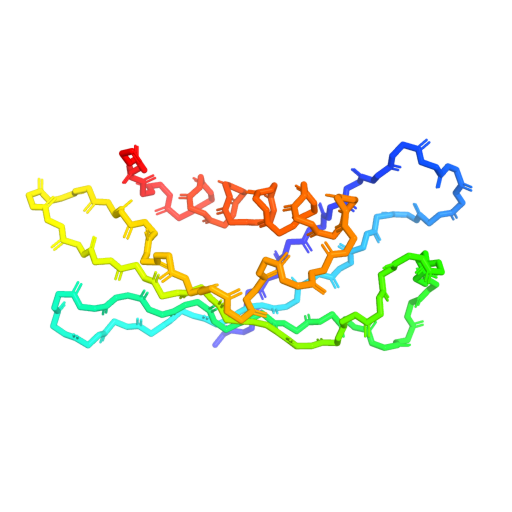N 1
ATOM 676 C CA . ASP A 1 82 ? -5.116 2.502 -4.264 1.00 83.56 82 ASP A CA 1
ATOM 677 C C . ASP A 1 82 ? -5.099 0.977 -4.426 1.00 83.56 82 ASP A C 1
ATOM 679 O O . ASP A 1 82 ? -5.595 0.248 -3.563 1.00 83.56 82 ASP A O 1
ATOM 683 N N . GLN A 1 83 ? -4.454 0.469 -5.482 1.00 86.31 83 GLN A N 1
ATOM 684 C CA . GLN A 1 83 ? -4.296 -0.974 -5.676 1.00 86.31 83 GLN A CA 1
ATOM 685 C C . GLN A 1 83 ? -3.443 -1.623 -4.579 1.00 86.31 83 GLN A C 1
ATOM 687 O O . GLN A 1 83 ? -3.779 -2.709 -4.101 1.00 86.31 83 GLN A O 1
ATOM 692 N N . VAL A 1 84 ? -2.353 -0.970 -4.157 1.00 87.88 84 VAL A N 1
ATOM 693 C CA . VAL A 1 84 ? -1.509 -1.452 -3.053 1.00 87.88 84 VAL A CA 1
ATOM 694 C C . VAL A 1 84 ? -2.320 -1.548 -1.763 1.00 87.88 84 VAL A C 1
ATOM 696 O O . VAL A 1 84 ? -2.282 -2.583 -1.095 1.00 87.88 84 VAL A O 1
ATOM 699 N N . TYR A 1 85 ? -3.080 -0.505 -1.429 1.00 86.44 85 TYR A N 1
ATOM 700 C CA . TYR A 1 85 ? -3.923 -0.493 -0.238 1.00 86.44 85 TYR A CA 1
ATOM 701 C C . TYR A 1 85 ? -4.983 -1.600 -0.287 1.00 86.44 85 TYR A C 1
ATOM 703 O O . TYR A 1 85 ? -5.074 -2.402 0.644 1.00 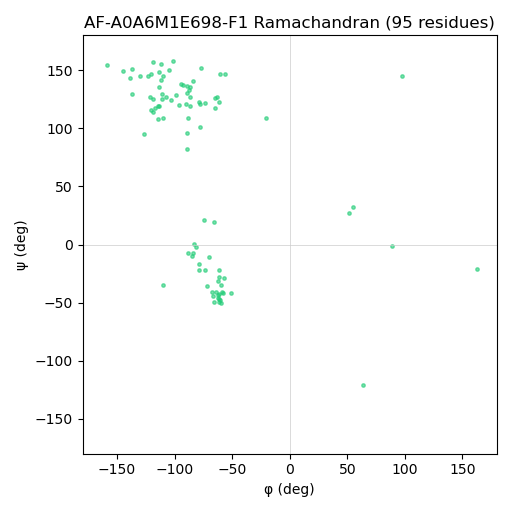86.44 85 TYR A O 1
ATOM 711 N N . ALA A 1 86 ? -5.718 -1.713 -1.397 1.00 85.81 86 ALA A N 1
ATOM 712 C CA . ALA A 1 86 ? -6.743 -2.738 -1.576 1.00 85.81 86 ALA A CA 1
ATOM 713 C C . ALA A 1 86 ? -6.176 -4.161 -1.432 1.00 85.81 86 ALA A C 1
ATOM 715 O O . ALA A 1 86 ? -6.782 -5.005 -0.768 1.00 85.81 86 ALA A O 1
ATOM 716 N N . LEU A 1 87 ? -4.990 -4.428 -1.991 1.00 87.06 87 LEU A N 1
ATOM 717 C CA . LEU A 1 87 ? -4.328 -5.728 -1.855 1.00 87.06 87 LEU A CA 1
ATOM 718 C C . LEU A 1 87 ? -3.898 -6.023 -0.419 1.00 87.06 87 LEU A C 1
ATOM 720 O O . LEU A 1 87 ? -4.120 -7.136 0.054 1.00 87.06 87 LEU A O 1
ATOM 724 N N . ILE A 1 88 ? -3.303 -5.052 0.280 1.00 87.25 88 ILE A N 1
ATOM 725 C CA . ILE A 1 88 ? -2.871 -5.237 1.673 1.00 87.25 88 ILE A CA 1
ATOM 726 C C . ILE A 1 88 ? -4.075 -5.528 2.569 1.00 87.25 88 ILE A C 1
ATOM 728 O O . ILE A 1 88 ? -4.037 -6.466 3.368 1.00 87.25 88 ILE A O 1
ATOM 732 N N . MET A 1 89 ? -5.149 -4.755 2.415 1.00 84.88 89 MET A N 1
ATOM 733 C CA . MET A 1 89 ? -6.367 -4.905 3.209 1.00 84.88 89 MET A CA 1
ATOM 734 C C . MET A 1 89 ? -7.088 -6.221 2.898 1.00 84.88 89 MET A C 1
ATOM 736 O O . MET A 1 89 ? -7.501 -6.917 3.824 1.00 84.88 89 MET A O 1
ATOM 740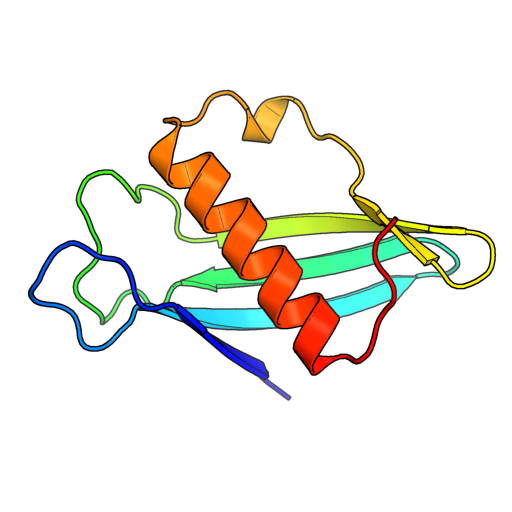 N N . SER A 1 90 ? -7.148 -6.616 1.622 1.00 85.44 90 SER A N 1
ATOM 741 C CA . SER A 1 90 ? -7.683 -7.915 1.195 1.00 85.44 90 SER A CA 1
ATOM 742 C C . SER A 1 90 ? -6.879 -9.088 1.773 1.00 85.44 90 SER A C 1
ATOM 744 O O . SER A 1 90 ? -7.454 -9.988 2.383 1.00 85.44 90 SER A O 1
ATOM 746 N N . GLN A 1 91 ? -5.541 -9.049 1.699 1.00 84.56 91 GLN A N 1
ATOM 747 C CA . GLN A 1 91 ? -4.681 -10.073 2.313 1.00 84.56 91 GLN A CA 1
ATOM 748 C C . GLN A 1 91 ? -4.815 -10.132 3.839 1.00 84.56 91 GLN A C 1
ATOM 750 O O . GLN A 1 91 ? -4.650 -11.196 4.436 1.00 84.56 91 GLN A O 1
ATOM 755 N N . ALA A 1 92 ? -5.098 -8.999 4.479 1.00 78.81 92 ALA A N 1
ATOM 756 C CA . ALA A 1 92 ? -5.341 -8.922 5.913 1.00 78.81 92 ALA A CA 1
ATOM 757 C C . ALA A 1 92 ? -6.788 -9.283 6.309 1.00 78.81 92 ALA A C 1
ATOM 759 O O . ALA A 1 92 ? -7.103 -9.276 7.498 1.00 78.81 92 ALA A O 1
ATOM 760 N N . ASN A 1 93 ? -7.649 -9.621 5.340 1.00 80.12 93 ASN A N 1
ATOM 761 C CA . ASN A 1 93 ? -9.077 -9.891 5.517 1.00 80.12 93 ASN A CA 1
ATOM 762 C C . ASN A 1 93 ? -9.830 -8.737 6.213 1.00 80.12 93 ASN A C 1
ATOM 764 O O . ASN A 1 93 ? -10.775 -8.951 6.977 1.00 80.12 93 ASN A O 1
ATOM 768 N N . TYR A 1 94 ? -9.384 -7.501 5.974 1.00 79.25 94 TYR A N 1
ATOM 769 C CA . TYR A 1 94 ? -10.014 -6.294 6.491 1.00 79.25 94 TYR A CA 1
ATOM 770 C C . TYR A 1 94 ? -11.079 -5.784 5.525 1.00 79.25 94 TYR A C 1
ATOM 772 O O . TYR A 1 94 ? -10.865 -5.713 4.316 1.00 79.25 94 TYR A O 1
ATOM 780 N N . LYS A 1 95 ? -12.232 -5.391 6.077 1.00 74.81 95 LYS A N 1
ATOM 781 C CA . LYS A 1 95 ? -13.286 -4.723 5.314 1.00 74.81 95 LYS A CA 1
ATOM 782 C C . LYS A 1 95 ? -12.923 -3.254 5.128 1.00 74.81 95 LYS A C 1
ATOM 784 O O . LYS A 1 95 ? -12.688 -2.547 6.111 1.00 74.81 95 LYS A O 1
ATOM 789 N N . ILE A 1 96 ? -12.866 -2.837 3.871 1.00 71.69 96 ILE A N 1
ATOM 790 C CA . ILE A 1 96 ? -12.709 -1.443 3.459 1.00 71.69 96 ILE A CA 1
ATOM 791 C C . ILE A 1 96 ? -14.116 -0.895 3.202 1.00 71.69 96 ILE A C 1
ATOM 793 O O . ILE A 1 96 ? -14.941 -1.627 2.651 1.00 71.69 96 ILE A O 1
ATOM 797 N N . ASP A 1 97 ? -14.371 0.334 3.645 1.00 61.78 97 ASP A N 1
ATOM 798 C CA . ASP A 1 97 ? -15.608 1.088 3.380 1.00 61.78 97 ASP A CA 1
ATOM 799 C C . ASP A 1 97 ? -15.394 2.075 2.223 1.00 61.78 97 ASP A C 1
ATOM 801 O O . ASP A 1 97 ? -14.267 2.631 2.150 1.00 61.78 97 ASP A O 1
#